Protein AF-A0A9W7C423-F1 (afdb_monomer_lite)

Secondary structure (DSSP, 8-state):
-PPPPSSSPP---SSHHHHHHHHHHHHHTT-TT-EEEE--SEE-SS--TTSHHHHHTT-SB-----B--EEHHHHHHHHHHHHHTT--EEEE-S-SS-B-HHHHHHHHHHHT-TT---B-

Foldseek 3Di:
DDDDDLPDQQPDCVDVVSVVVSVVLVVCVVPQQAEAEAADQEAEPDCDPSHSLVVQLPDQAFDWDWDFHADCVPQVVVVVVCVVVSPHGYDHRTDPDTDTSVNSVVVCCVPPNVPRDHHD

InterPro domains:
  IPR005913 dTDP-4-dehydrorhamnose reductase [PTHR10491] (3-112)
  IPR036291 NAD(P)-binding domain superfamily [SSF51735] (3-116)

Structure (mmCIF, N/CA/C/O backbone):
data_AF-A0A9W7C423-F1
#
_entry.id   AF-A0A9W7C423-F1
#
loop_
_atom_site.group_PDB
_atom_site.id
_atom_site.type_symbol
_atom_site.label_atom_id
_atom_site.label_alt_id
_atom_site.label_comp_id
_atom_site.label_asym_id
_atom_site.label_entity_id
_atom_site.label_seq_id
_atom_site.pdbx_PDB_ins_code
_atom_site.Cartn_x
_atom_site.Cartn_y
_atom_site.Cartn_z
_atom_site.occupancy
_atom_site.B_iso_or_equiv
_atom_site.auth_seq_id
_atom_site.auth_comp_id
_atom_site.auth_asym_id
_atom_site.auth_atom_id
_atom_site.pdbx_PDB_model_num
ATOM 1 N N . ALA A 1 1 ? -7.924 14.844 -7.607 1.00 46.84 1 ALA A N 1
ATOM 2 C CA . ALA A 1 1 ? -6.499 15.159 -7.390 1.00 46.84 1 ALA A CA 1
ATOM 3 C C . ALA A 1 1 ? -5.687 14.203 -8.244 1.00 46.84 1 ALA A C 1
ATOM 5 O O . ALA A 1 1 ? -6.004 13.019 -8.239 1.00 46.84 1 ALA A O 1
ATOM 6 N N . VAL A 1 2 ? -4.728 14.704 -9.023 1.00 60.19 2 VAL A N 1
ATOM 7 C CA . VAL A 1 2 ? -3.797 13.843 -9.765 1.00 60.19 2 VAL A CA 1
ATOM 8 C C . VAL A 1 2 ? -2.871 13.221 -8.716 1.00 60.19 2 VAL A C 1
ATOM 10 O O . VAL A 1 2 ? -2.257 13.956 -7.945 1.00 60.19 2 VAL A O 1
ATOM 13 N N . GLY A 1 3 ? -2.902 11.895 -8.574 1.00 81.44 3 GLY A N 1
ATOM 14 C CA . GLY A 1 3 ? -2.022 11.172 -7.651 1.00 81.44 3 GLY A CA 1
ATOM 15 C C . GLY A 1 3 ? -0.571 11.184 -8.136 1.00 81.44 3 GLY A C 1
ATOM 16 O O . GLY A 1 3 ? -0.308 11.580 -9.268 1.00 81.44 3 GLY A O 1
ATOM 17 N N . PHE A 1 4 ? 0.358 10.737 -7.288 1.00 90.81 4 PHE A N 1
ATOM 18 C CA . PHE A 1 4 ? 1.752 10.543 -7.693 1.00 90.81 4 PHE A CA 1
ATOM 19 C C . PHE A 1 4 ? 1.856 9.435 -8.739 1.00 90.81 4 PHE A C 1
ATOM 21 O O . PHE A 1 4 ? 1.289 8.355 -8.573 1.00 90.81 4 PHE A O 1
ATOM 28 N N . THR A 1 5 ? 2.611 9.709 -9.787 1.00 93.25 5 THR A N 1
ATOM 29 C CA . THR A 1 5 ? 2.988 8.780 -10.846 1.00 93.25 5 THR A CA 1
ATOM 30 C C . THR A 1 5 ? 4.291 8.057 -10.497 1.00 93.25 5 THR A C 1
ATOM 32 O O . THR A 1 5 ? 4.964 8.342 -9.502 1.00 93.25 5 THR A O 1
ATOM 35 N N . GLU A 1 6 ? 4.640 7.066 -11.302 1.00 92.31 6 GLU A N 1
ATOM 36 C CA . GLU A 1 6 ? 5.873 6.287 -11.214 1.00 92.31 6 GLU A CA 1
ATOM 37 C C . GLU A 1 6 ? 7.122 7.146 -11.469 1.00 92.31 6 GLU A C 1
ATOM 39 O O . GLU A 1 6 ? 8.176 6.879 -10.891 1.00 92.31 6 GLU A O 1
ATOM 44 N N . GLU A 1 7 ? 6.980 8.207 -12.266 1.00 91.00 7 GLU A N 1
ATOM 45 C CA . GLU A 1 7 ? 8.060 9.136 -12.619 1.00 91.00 7 GLU A CA 1
ATOM 46 C C . GLU A 1 7 ? 8.321 10.194 -11.539 1.00 91.00 7 GLU A C 1
ATOM 48 O O . GLU A 1 7 ? 9.403 10.782 -11.495 1.00 91.00 7 GLU A O 1
ATOM 53 N N . ASP A 1 8 ? 7.357 10.419 -10.641 1.00 92.25 8 ASP A N 1
ATOM 54 C CA . ASP A 1 8 ? 7.495 11.405 -9.575 1.00 92.25 8 ASP A CA 1
ATOM 55 C C . ASP A 1 8 ? 8.528 10.969 -8.527 1.00 92.25 8 ASP A C 1
ATOM 57 O O . ASP A 1 8 ? 8.574 9.815 -8.080 1.00 92.25 8 ASP A O 1
ATOM 61 N N . GLU A 1 9 ? 9.343 11.930 -8.089 1.00 87.88 9 GLU A N 1
ATOM 62 C CA . GLU A 1 9 ? 10.292 11.728 -6.999 1.00 87.88 9 GLU A CA 1
ATOM 63 C C . GLU A 1 9 ? 9.593 11.666 -5.634 1.00 87.88 9 GLU A C 1
ATOM 65 O O . GLU A 1 9 ? 8.585 12.329 -5.374 1.00 87.88 9 GLU A O 1
ATOM 70 N N . ALA A 1 10 ? 10.167 10.880 -4.720 1.00 89.31 10 ALA A N 1
ATOM 71 C CA . ALA A 1 10 ? 9.667 10.770 -3.357 1.00 89.31 10 ALA A CA 1
ATOM 72 C C . ALA A 1 10 ? 9.745 12.127 -2.636 1.00 89.31 10 ALA A C 1
ATOM 74 O O . ALA A 1 10 ? 10.826 12.666 -2.412 1.00 89.31 10 ALA A O 1
ATOM 75 N N . ASN A 1 11 ? 8.595 12.646 -2.206 1.00 89.44 11 ASN A N 1
ATOM 76 C CA . ASN A 1 1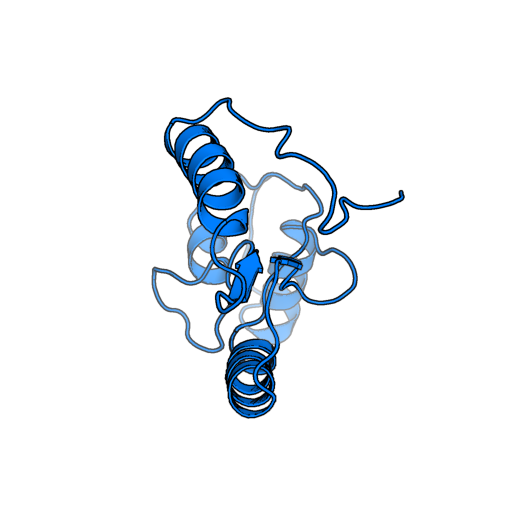1 ? 8.479 13.960 -1.565 1.00 89.44 11 ASN A CA 1
ATOM 77 C C . ASN A 1 11 ? 8.300 13.902 -0.033 1.00 89.44 11 ASN A C 1
ATOM 79 O O . ASN A 1 11 ? 8.075 14.930 0.606 1.00 89.44 11 ASN A O 1
ATOM 83 N N . PHE A 1 12 ? 8.356 12.707 0.562 1.00 87.44 12 PHE A N 1
ATOM 84 C CA . PHE A 1 12 ? 8.205 12.498 2.001 1.00 87.44 12 PHE A CA 1
ATOM 85 C C . PHE A 1 12 ? 9.450 11.830 2.588 1.00 87.44 12 PHE A C 1
ATOM 87 O O . PHE A 1 12 ? 9.684 10.638 2.396 1.00 87.44 12 PHE A O 1
ATOM 94 N N . ASP A 1 13 ? 10.223 12.589 3.360 1.00 87.00 13 ASP A N 1
ATOM 95 C CA . ASP A 1 13 ? 11.512 12.182 3.933 1.00 87.00 13 ASP A CA 1
ATOM 96 C C . ASP A 1 13 ? 11.585 12.367 5.461 1.00 87.00 13 ASP A C 1
ATOM 98 O O . ASP A 1 13 ? 12.630 12.151 6.076 1.00 87.00 13 ASP A O 1
ATOM 102 N N . LYS A 1 14 ? 10.455 12.706 6.098 1.00 88.19 14 LYS A N 1
ATOM 103 C CA . LYS A 1 14 ? 10.370 13.007 7.539 1.00 88.19 14 LYS A CA 1
ATOM 104 C C . LYS A 1 14 ? 10.710 11.825 8.450 1.00 88.19 14 LYS A C 1
ATOM 106 O O . LYS A 1 14 ? 10.956 12.025 9.635 1.00 88.19 14 LYS A O 1
ATOM 111 N N . SER A 1 15 ? 10.700 10.599 7.927 1.00 93.06 15 SER A N 1
ATOM 112 C CA . SER A 1 15 ? 11.123 9.406 8.660 1.00 93.06 15 SER A CA 1
ATOM 113 C C . SER A 1 15 ? 12.371 8.796 8.027 1.00 93.06 15 SER A C 1
ATOM 115 O O . SER A 1 15 ? 12.518 8.795 6.804 1.00 93.06 15 SER A O 1
ATOM 117 N N . TRP A 1 16 ? 13.246 8.210 8.852 1.00 92.50 16 TRP A N 1
ATOM 118 C CA . TRP A 1 16 ? 14.425 7.482 8.367 1.00 92.50 16 TRP A CA 1
ATOM 119 C C . TRP A 1 16 ? 14.049 6.380 7.368 1.00 92.50 16 TRP A C 1
ATOM 121 O O . TRP A 1 16 ? 14.701 6.207 6.339 1.00 92.50 16 TRP A O 1
ATOM 131 N N . TYR A 1 17 ? 12.950 5.676 7.645 1.00 91.94 17 TYR A N 1
ATOM 132 C CA . TYR A 1 17 ? 12.404 4.665 6.748 1.00 91.94 17 TYR A CA 1
ATOM 133 C C . TYR A 1 17 ? 12.061 5.259 5.376 1.00 91.94 17 TYR A C 1
ATOM 135 O O . TYR A 1 17 ? 12.511 4.751 4.354 1.00 91.94 17 TYR A O 1
ATOM 143 N N . SER A 1 18 ? 11.316 6.364 5.339 1.00 91.06 18 SER A N 1
ATOM 144 C CA . SER A 1 18 ? 10.906 6.999 4.082 1.00 91.06 18 SER A CA 1
ATOM 145 C C . SER A 1 18 ? 12.098 7.558 3.308 1.00 91.06 18 SER A C 1
ATOM 147 O O . SER A 1 18 ? 12.204 7.322 2.107 1.00 91.06 18 SER A O 1
ATOM 149 N N . LYS A 1 19 ? 13.046 8.205 3.999 1.00 92.69 19 LYS A N 1
ATOM 150 C CA . LYS A 1 19 ? 14.263 8.745 3.384 1.00 92.69 19 LYS A CA 1
ATOM 151 C C . LYS A 1 19 ? 15.110 7.648 2.735 1.00 92.69 19 LYS A C 1
ATOM 153 O O . LYS A 1 19 ? 15.481 7.758 1.571 1.00 92.69 19 LYS A O 1
ATOM 158 N N . THR A 1 20 ? 15.379 6.565 3.464 1.00 95.19 20 THR A N 1
ATOM 159 C CA . THR A 1 20 ? 16.179 5.442 2.945 1.00 95.19 20 THR A CA 1
ATOM 160 C C . THR A 1 20 ? 15.490 4.716 1.793 1.00 95.19 20 THR A C 1
ATOM 162 O O . THR A 1 20 ? 16.154 4.349 0.826 1.00 95.19 20 THR A O 1
ATOM 165 N N . LYS A 1 21 ? 14.163 4.544 1.846 1.00 93.38 21 LYS A N 1
ATOM 166 C CA . LYS A 1 21 ? 13.395 3.945 0.745 1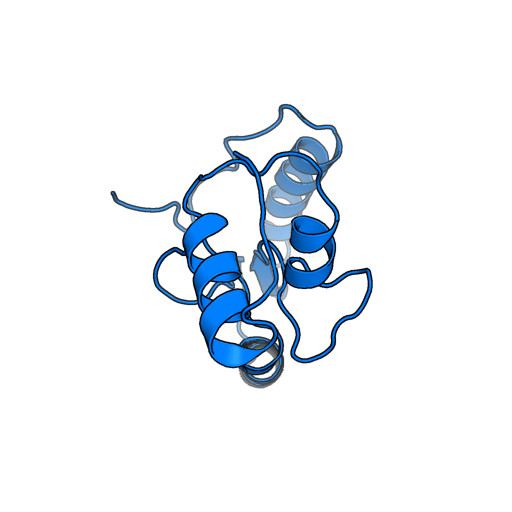.00 93.38 21 LYS A CA 1
ATOM 167 C C . LYS A 1 21 ? 13.379 4.821 -0.506 1.00 93.38 21 LYS A C 1
ATOM 169 O O . LYS A 1 21 ? 13.592 4.283 -1.588 1.00 93.38 21 LYS A O 1
ATOM 174 N N . GLY A 1 22 ? 13.216 6.136 -0.355 1.00 93.38 22 GLY A N 1
ATOM 175 C CA . GLY A 1 22 ? 13.308 7.083 -1.469 1.00 93.38 22 GLY A CA 1
ATOM 176 C C . GLY A 1 22 ? 14.680 7.051 -2.149 1.00 93.38 22 GLY A C 1
ATOM 177 O O . GLY A 1 22 ? 14.758 6.964 -3.371 1.00 93.38 22 GLY A O 1
ATOM 178 N N . MET A 1 23 ? 15.766 7.020 -1.366 1.00 93.62 23 MET A N 1
ATOM 179 C CA . MET A 1 23 ? 17.125 6.873 -1.908 1.00 93.62 23 MET A CA 1
ATOM 180 C C . MET A 1 23 ? 17.310 5.541 -2.644 1.00 93.62 23 MET A C 1
ATOM 182 O O . MET A 1 23 ? 17.848 5.517 -3.749 1.00 93.62 23 MET A O 1
ATOM 186 N N . MET A 1 24 ? 16.849 4.435 -2.051 1.00 94.56 24 MET A N 1
ATOM 187 C CA . MET A 1 24 ? 17.007 3.107 -2.642 1.00 94.56 24 MET A CA 1
ATOM 188 C C . MET A 1 24 ? 16.271 2.981 -3.979 1.00 94.56 24 MET A C 1
ATOM 190 O O . MET A 1 24 ? 16.809 2.390 -4.907 1.00 94.56 24 MET A O 1
ATOM 194 N N . GLU A 1 25 ? 15.071 3.552 -4.108 1.00 94.12 25 GLU A N 1
ATOM 195 C CA . GLU A 1 25 ? 14.325 3.528 -5.370 1.00 94.12 25 GLU A CA 1
ATOM 196 C C . GLU A 1 25 ? 15.098 4.217 -6.504 1.00 94.12 25 GLU A C 1
ATOM 198 O O . GLU A 1 25 ? 15.213 3.652 -7.590 1.00 94.12 25 GLU A O 1
ATOM 203 N N . GLN A 1 26 ? 15.717 5.375 -6.239 1.00 91.88 26 GLN A N 1
ATOM 204 C CA . GLN A 1 26 ? 16.562 6.053 -7.231 1.00 91.88 26 GLN A CA 1
ATOM 205 C C . GLN A 1 26 ? 17.798 5.222 -7.592 1.00 91.88 26 GLN A C 1
ATOM 207 O O . GLN A 1 26 ? 18.152 5.119 -8.763 1.00 91.88 26 GLN A O 1
ATOM 212 N N . MET A 1 27 ? 18.427 4.573 -6.606 1.00 93.94 27 MET A N 1
ATOM 213 C CA . MET A 1 27 ? 19.563 3.680 -6.855 1.00 93.94 27 MET A CA 1
ATOM 214 C C . MET A 1 27 ? 19.170 2.450 -7.678 1.00 93.94 27 MET A C 1
ATOM 216 O O . MET A 1 27 ? 19.998 1.939 -8.425 1.00 93.94 27 MET A O 1
ATOM 220 N N . LEU A 1 28 ? 17.930 1.966 -7.569 1.00 94.75 28 LEU A N 1
ATOM 221 C CA . LEU A 1 28 ? 17.458 0.801 -8.318 1.00 94.75 28 LEU A CA 1
ATOM 222 C C . LEU A 1 28 ? 17.198 1.096 -9.801 1.00 94.75 28 LEU A C 1
ATOM 224 O O . LEU A 1 28 ? 17.240 0.164 -10.602 1.00 94.75 28 LEU A O 1
ATOM 228 N N . LYS A 1 29 ? 17.009 2.365 -10.190 1.00 91.44 29 LYS A N 1
ATOM 229 C CA . LYS A 1 29 ? 16.778 2.762 -11.593 1.00 91.44 29 LYS A CA 1
ATOM 230 C C . LYS A 1 29 ? 17.930 2.399 -12.535 1.00 91.44 29 LYS A C 1
ATOM 232 O O . LYS A 1 29 ? 17.702 2.260 -13.730 1.00 91.44 29 LYS A O 1
ATOM 237 N N . VAL A 1 30 ? 19.149 2.215 -12.019 1.00 94.88 30 VAL A N 1
ATOM 238 C CA . VAL A 1 30 ? 20.310 1.806 -12.836 1.00 94.88 30 VAL A CA 1
ATOM 239 C C . VAL A 1 30 ? 20.224 0.354 -13.316 1.00 94.88 30 VAL A C 1
ATOM 241 O O . VAL A 1 30 ? 20.969 -0.043 -14.207 1.00 94.88 30 VAL A O 1
ATOM 244 N N . TYR A 1 31 ? 19.343 -0.457 -12.722 1.00 95.56 31 TYR A N 1
ATOM 245 C CA . TYR A 1 31 ? 19.177 -1.862 -13.072 1.00 95.56 31 TYR A CA 1
ATOM 246 C C . TYR A 1 31 ? 17.974 -2.042 -14.002 1.00 95.56 31 TYR A C 1
ATOM 248 O O . TYR A 1 31 ? 16.841 -2.182 -13.543 1.00 95.56 31 TYR A O 1
ATOM 256 N N . GLU A 1 32 ? 18.234 -2.138 -15.306 1.00 93.75 32 GLU A N 1
ATOM 257 C CA . GLU A 1 32 ? 17.209 -2.257 -16.3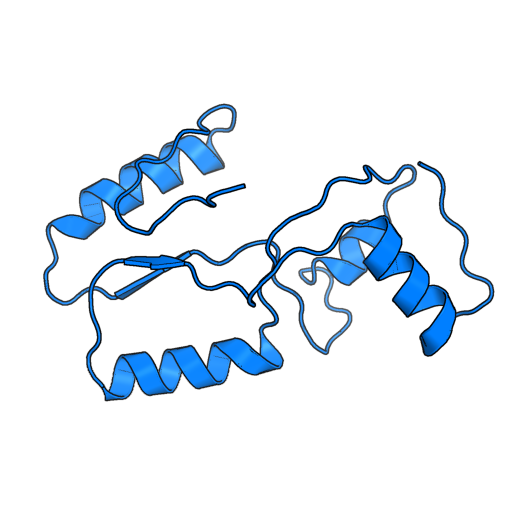62 1.00 93.75 32 GLU A CA 1
ATOM 258 C C . GLU A 1 32 ? 16.287 -3.483 -16.220 1.00 93.75 32 GLU A C 1
ATOM 260 O O . GLU A 1 32 ? 15.192 -3.517 -16.778 1.00 93.75 32 GLU A O 1
ATOM 265 N N . HIS A 1 33 ? 16.719 -4.496 -15.464 1.00 95.19 33 HIS A N 1
ATOM 266 C CA . HIS A 1 33 ? 15.995 -5.754 -15.252 1.00 95.19 33 HIS A CA 1
ATOM 267 C C . HIS A 1 33 ? 15.295 -5.848 -13.890 1.00 95.19 33 HIS A C 1
ATOM 269 O O . HIS A 1 33 ? 14.836 -6.924 -13.509 1.00 95.19 33 HIS A O 1
ATOM 275 N N . THR A 1 34 ? 15.220 -4.745 -13.141 1.00 96.44 34 THR A N 1
ATOM 276 C CA . THR A 1 34 ? 14.557 -4.723 -11.832 1.00 96.44 34 THR A CA 1
ATOM 277 C C . THR A 1 34 ? 13.109 -4.270 -11.962 1.00 96.44 34 THR A C 1
ATOM 279 O O . THR A 1 34 ? 12.818 -3.264 -12.606 1.00 96.44 34 THR A O 1
ATOM 282 N N . LEU A 1 35 ? 12.207 -4.990 -11.293 1.00 96.94 35 LEU A N 1
ATOM 283 C CA . LEU A 1 35 ? 10.826 -4.578 -11.064 1.00 96.94 35 LEU A CA 1
ATOM 284 C C . LEU A 1 35 ? 10.682 -4.051 -9.632 1.00 96.94 35 LEU A C 1
ATOM 286 O O . LEU A 1 35 ? 10.933 -4.780 -8.671 1.00 96.94 35 LEU A O 1
ATOM 290 N N . VAL A 1 36 ? 10.261 -2.796 -9.483 1.00 96.50 36 VAL A N 1
ATOM 291 C CA . VAL A 1 36 ? 10.022 -2.149 -8.188 1.00 96.50 36 VAL A CA 1
ATOM 292 C C . VAL A 1 36 ? 8.527 -1.902 -8.015 1.00 96.50 36 VAL A C 1
ATOM 294 O O . VAL A 1 36 ? 7.918 -1.149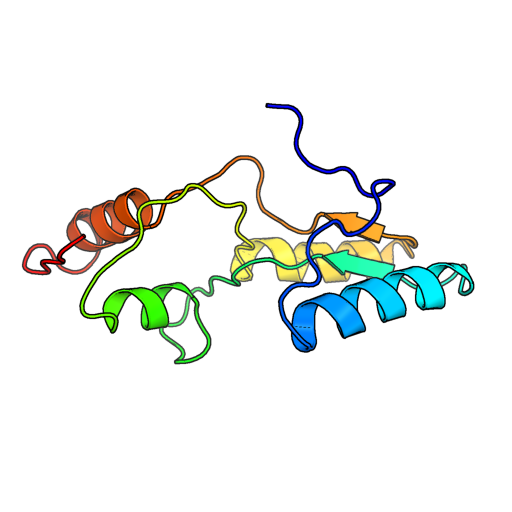 -8.769 1.00 96.50 36 VAL A O 1
ATOM 297 N N . LEU A 1 37 ? 7.932 -2.519 -6.994 1.00 96.69 37 LEU A N 1
ATOM 298 C CA . LEU A 1 37 ? 6.507 -2.393 -6.687 1.00 96.69 37 LEU A CA 1
ATOM 299 C C . LEU A 1 37 ? 6.307 -1.535 -5.434 1.00 96.69 37 LEU A C 1
ATOM 301 O O . LEU A 1 37 ? 6.710 -1.918 -4.331 1.00 96.69 37 LEU A O 1
ATOM 305 N N . ARG A 1 38 ? 5.661 -0.375 -5.585 1.00 96.06 38 ARG A N 1
ATOM 306 C CA . ARG A 1 38 ? 5.334 0.530 -4.473 1.00 96.06 38 ARG A CA 1
ATOM 307 C C . ARG A 1 38 ? 4.074 0.048 -3.753 1.00 96.06 38 ARG A C 1
ATOM 309 O O . ARG A 1 38 ? 2.958 0.438 -4.091 1.00 96.06 38 ARG A O 1
ATOM 316 N N . VAL A 1 39 ? 4.264 -0.808 -2.755 1.00 94.50 39 VAL A N 1
ATOM 317 C CA . VAL A 1 39 ? 3.196 -1.286 -1.863 1.00 94.50 39 VAL A CA 1
ATOM 318 C C . VAL A 1 39 ? 2.868 -0.224 -0.814 1.00 94.50 39 VAL A C 1
ATOM 320 O O . VAL A 1 39 ? 3.775 0.341 -0.195 1.00 94.50 39 VAL A O 1
ATOM 323 N N . ARG A 1 40 ? 1.579 0.007 -0.546 1.00 92.88 40 ARG A N 1
ATOM 324 C CA . ARG A 1 40 ? 1.122 0.880 0.543 1.00 92.88 40 ARG A CA 1
ATOM 325 C C . ARG A 1 40 ? 0.137 0.156 1.444 1.00 92.88 40 ARG A C 1
ATOM 327 O O . ARG A 1 40 ? -0.803 -0.452 0.956 1.00 92.88 40 ARG A O 1
ATOM 334 N N . MET A 1 41 ? 0.367 0.265 2.758 1.00 91.19 41 MET A N 1
ATOM 335 C CA . MET A 1 41 ? -0.554 -0.198 3.809 1.00 91.19 41 MET A CA 1
ATOM 336 C C . MET A 1 41 ? -1.190 -1.563 3.467 1.00 91.19 41 MET A C 1
ATOM 338 O O . MET A 1 41 ? -2.381 -1.631 3.180 1.00 91.19 41 MET A O 1
ATOM 342 N N . PRO A 1 42 ? -0.389 -2.643 3.421 1.00 92.12 42 PRO A N 1
ATOM 343 C CA . PRO A 1 42 ? -0.848 -3.922 2.898 1.00 92.12 42 PRO A CA 1
ATOM 344 C C . PRO A 1 42 ? -2.002 -4.494 3.728 1.00 92.12 42 PRO A C 1
ATOM 346 O O . PRO A 1 42 ? -1.900 -4.613 4.956 1.00 92.12 42 PRO A O 1
ATOM 349 N N . ILE A 1 43 ? -3.067 -4.881 3.029 1.00 92.00 43 ILE A N 1
ATOM 350 C CA . ILE A 1 43 ? -4.255 -5.537 3.572 1.00 92.00 43 ILE A CA 1
ATOM 351 C C . ILE A 1 43 ? -4.257 -6.982 3.086 1.00 92.00 43 ILE A C 1
ATOM 353 O O . ILE A 1 43 ? -4.070 -7.251 1.901 1.00 92.00 43 ILE A O 1
ATOM 357 N N . SER A 1 44 ? -4.452 -7.903 4.017 1.00 89.38 44 SER A N 1
ATOM 358 C CA . SER A 1 44 ? -4.523 -9.339 3.766 1.00 89.38 44 SER A CA 1
ATOM 359 C C . SER A 1 44 ? -5.915 -9.868 4.119 1.00 89.38 44 SER A C 1
ATOM 361 O O . SER A 1 44 ? -6.684 -9.183 4.798 1.00 89.38 44 SER A O 1
ATOM 363 N N . ASP A 1 45 ? -6.232 -11.073 3.659 1.00 85.56 45 ASP A N 1
ATOM 364 C CA . ASP A 1 45 ? -7.441 -11.824 4.016 1.00 85.56 45 ASP A CA 1
ATOM 365 C C . ASP A 1 45 ? -7.345 -12.479 5.407 1.00 85.56 45 ASP A C 1
ATOM 367 O O . ASP A 1 45 ? -8.355 -12.901 5.971 1.00 85.56 45 ASP A O 1
ATOM 371 N N . ASP A 1 46 ? -6.149 -12.504 5.999 1.00 83.56 46 ASP A N 1
ATOM 372 C CA . ASP A 1 46 ? -5.907 -12.936 7.371 1.00 83.56 46 ASP A CA 1
ATOM 373 C C . ASP A 1 46 ? -5.789 -11.759 8.358 1.00 83.56 46 ASP A C 1
ATOM 375 O O . ASP A 1 46 ? -5.249 -10.692 8.060 1.00 83.56 46 ASP A O 1
ATOM 379 N N . LEU A 1 47 ? -6.237 -11.952 9.603 1.00 76.75 47 LEU A N 1
ATOM 380 C CA . LEU A 1 47 ? -6.075 -10.967 10.687 1.00 76.75 47 LEU A CA 1
ATOM 381 C C . LEU A 1 47 ? -4.679 -11.045 11.331 1.00 76.75 47 LEU A C 1
ATOM 383 O O . LEU A 1 47 ? -4.520 -11.047 12.556 1.00 76.75 47 LEU A O 1
ATOM 387 N N . SER A 1 48 ? -3.645 -11.135 10.495 1.00 85.00 48 SER A N 1
ATOM 388 C CA . SER A 1 48 ? -2.254 -11.135 10.936 1.00 85.00 48 SER A CA 1
ATOM 389 C C . SER A 1 48 ? -1.900 -9.816 11.634 1.00 85.00 48 SER A C 1
ATOM 391 O O . SER A 1 48 ? -2.305 -8.748 11.179 1.00 85.00 48 SER A O 1
ATOM 393 N N . PRO A 1 49 ? -1.031 -9.817 12.665 1.00 82.69 49 PRO A N 1
ATOM 394 C CA . PRO A 1 49 ? -0.537 -8.583 13.285 1.00 82.69 49 PRO A CA 1
ATOM 395 C C . PRO A 1 49 ? 0.147 -7.608 12.309 1.00 82.69 49 PRO A C 1
ATOM 397 O O . PRO A 1 49 ? 0.342 -6.433 12.632 1.00 82.69 49 PRO A O 1
ATOM 400 N N . ARG A 1 50 ? 0.567 -8.089 11.130 1.00 82.75 50 ARG A N 1
ATOM 401 C CA . ARG A 1 50 ? 1.160 -7.258 10.074 1.00 82.75 50 ARG A CA 1
ATOM 402 C C . ARG A 1 50 ? 0.121 -6.624 9.152 1.00 82.75 50 ARG A C 1
ATOM 404 O O . ARG A 1 50 ? 0.469 -5.626 8.521 1.00 82.75 50 ARG A O 1
ATOM 411 N N . ASN A 1 51 ? -1.099 -7.160 9.108 1.00 86.75 51 ASN A N 1
ATOM 412 C CA . ASN A 1 51 ? -2.203 -6.609 8.336 1.00 86.75 51 ASN A CA 1
ATOM 413 C C . ASN A 1 51 ? -2.517 -5.201 8.848 1.00 86.75 51 ASN A C 1
ATOM 415 O O . ASN A 1 51 ? -2.638 -4.972 10.057 1.00 86.75 51 ASN A O 1
ATOM 419 N N . PHE A 1 52 ? -2.619 -4.249 7.925 1.00 86.62 52 PHE A N 1
ATOM 420 C CA . PHE A 1 52 ? -3.006 -2.886 8.247 1.00 86.62 52 PHE A CA 1
ATOM 421 C C . PHE A 1 52 ? -4.335 -2.837 9.013 1.00 86.62 52 PHE A C 1
ATOM 423 O O . PHE A 1 52 ? -4.449 -2.121 10.007 1.00 86.62 52 PHE A O 1
ATOM 430 N N . PHE A 1 53 ? -5.286 -3.678 8.611 1.00 85.31 53 PHE A N 1
ATOM 431 C CA . PHE A 1 53 ? -6.609 -3.755 9.210 1.00 85.31 53 PHE A CA 1
ATOM 432 C C . PHE A 1 53 ? -6.556 -4.119 10.709 1.00 85.31 53 PHE A C 1
ATOM 434 O O . PHE A 1 53 ? -7.115 -3.432 11.560 1.00 85.31 53 PHE A O 1
ATOM 441 N N . THR A 1 54 ? -5.759 -5.122 11.081 1.00 86.75 54 THR A N 1
ATOM 442 C CA . THR A 1 54 ? -5.578 -5.524 12.487 1.00 86.75 54 THR A CA 1
ATOM 443 C C . THR A 1 54 ? -4.855 -4.468 13.329 1.00 86.75 54 THR A C 1
ATOM 445 O O . THR A 1 54 ? -4.992 -4.460 14.553 1.00 86.75 54 THR A O 1
ATOM 448 N N . LYS A 1 55 ? -4.064 -3.580 12.713 1.00 87.69 55 LYS A N 1
ATOM 449 C CA . LYS A 1 55 ? -3.387 -2.488 13.430 1.00 87.69 55 LYS A CA 1
ATOM 450 C C . LYS A 1 55 ? -4.345 -1.359 13.769 1.00 87.69 55 LYS A C 1
ATOM 452 O O . LYS A 1 55 ? -4.346 -0.927 14.916 1.00 87.69 55 LYS A O 1
ATOM 457 N N . ILE A 1 56 ? -5.156 -0.919 12.805 1.00 88.69 56 ILE A N 1
ATOM 458 C CA . ILE A 1 56 ? -6.098 0.184 13.033 1.00 88.69 56 ILE A CA 1
ATOM 459 C C . ILE A 1 56 ? -7.119 -0.169 14.111 1.00 88.69 56 ILE A C 1
ATOM 461 O O . ILE A 1 56 ? -7.402 0.662 14.959 1.00 88.69 56 ILE A O 1
ATOM 465 N N . MET A 1 57 ? -7.562 -1.428 14.175 1.00 86.56 57 MET A N 1
ATOM 466 C CA . MET A 1 57 ? -8.487 -1.883 15.216 1.00 86.56 57 MET A CA 1
ATOM 467 C C . MET A 1 57 ? -7.940 -1.755 16.646 1.00 86.56 57 MET A C 1
ATOM 469 O O . MET A 1 57 ? -8.719 -1.760 17.595 1.00 86.56 57 MET A O 1
ATOM 473 N N . LYS A 1 58 ? -6.611 -1.707 16.808 1.00 86.75 58 LYS A N 1
ATOM 474 C CA . LYS A 1 58 ? -5.925 -1.656 18.108 1.00 86.75 58 LYS A CA 1
ATOM 475 C C . LYS A 1 58 ? -5.556 -0.243 18.548 1.00 86.75 58 LYS A C 1
ATOM 477 O O . LYS A 1 58 ? -4.983 -0.094 19.622 1.00 86.75 58 LYS A O 1
ATOM 482 N N . TYR A 1 59 ? -5.778 0.766 17.712 1.00 88.25 59 TYR A N 1
ATOM 483 C CA . TYR A 1 59 ? -5.460 2.142 18.067 1.00 88.25 59 TYR A CA 1
ATOM 484 C C . TYR A 1 59 ? -6.595 2.764 18.875 1.00 88.25 59 TYR A C 1
ATOM 486 O O . TYR A 1 59 ? -7.763 2.581 18.549 1.00 88.25 59 TYR A O 1
ATOM 494 N N . ASP A 1 60 ? -6.231 3.531 19.902 1.00 85.19 60 ASP A N 1
ATOM 495 C CA . ASP A 1 60 ? -7.207 4.209 20.761 1.00 85.19 60 ASP A CA 1
ATOM 496 C C . ASP A 1 60 ? -7.936 5.344 20.022 1.00 85.19 60 ASP A C 1
ATOM 498 O O . ASP A 1 60 ? -9.115 5.589 20.267 1.00 85.19 60 ASP A O 1
ATOM 502 N N . ASN A 1 61 ? -7.231 6.024 19.106 1.00 90.44 61 ASN A N 1
ATOM 503 C CA . ASN A 1 61 ? -7.757 7.117 18.287 1.00 90.44 61 ASN A CA 1
ATOM 504 C C . ASN A 1 61 ? -7.373 6.911 16.818 1.00 90.44 61 ASN A C 1
ATOM 506 O O . ASN A 1 61 ? -6.229 6.554 16.507 1.00 90.44 61 ASN A O 1
ATOM 510 N N . ILE A 1 62 ? -8.326 7.145 15.918 1.00 89.81 62 ILE A N 1
ATOM 511 C CA . ILE A 1 62 ? -8.218 6.837 14.494 1.00 89.81 62 ILE A CA 1
ATOM 512 C C . ILE A 1 62 ? -8.172 8.117 13.671 1.00 89.81 62 ILE A C 1
ATOM 514 O O . ILE A 1 62 ? -9.096 8.922 13.641 1.00 89.81 62 ILE A O 1
ATOM 518 N N . VAL A 1 63 ? -7.094 8.267 12.907 1.00 88.88 63 VAL A N 1
ATOM 519 C CA . VAL A 1 63 ? -6.952 9.388 11.982 1.00 88.88 63 VAL A CA 1
ATOM 520 C C . VAL A 1 63 ? -7.731 9.105 10.698 1.00 88.88 63 VAL A C 1
ATOM 522 O O . VAL A 1 63 ? -7.417 8.175 9.956 1.00 88.88 63 VAL A O 1
ATOM 525 N N . ASN A 1 64 ? -8.702 9.958 10.378 1.00 89.44 64 ASN A N 1
ATOM 526 C CA . ASN A 1 64 ? -9.526 9.806 9.183 1.00 89.44 64 ASN A CA 1
ATOM 527 C C . ASN A 1 64 ? -8.901 10.469 7.939 1.00 89.44 64 ASN A C 1
ATOM 529 O O . ASN A 1 64 ? -9.281 11.573 7.547 1.00 89.44 64 ASN A O 1
ATOM 533 N N . VAL A 1 65 ? -7.916 9.808 7.319 1.00 88.75 65 VAL A N 1
ATOM 534 C CA . VAL A 1 65 ? -7.271 10.290 6.080 1.00 88.75 65 VAL A CA 1
ATOM 535 C C . VAL A 1 65 ? -7.384 9.247 4.959 1.00 88.75 65 VAL A C 1
ATOM 537 O O . VAL A 1 65 ? -6.985 8.094 5.179 1.00 88.75 65 VAL A O 1
ATOM 540 N N . PRO A 1 66 ? -7.874 9.624 3.757 1.00 91.12 66 PRO A N 1
ATOM 541 C CA . PRO A 1 66 ? -7.943 8.730 2.605 1.00 91.12 66 PRO A CA 1
ATOM 542 C C . PRO A 1 66 ? -6.544 8.392 2.086 1.00 91.12 66 PRO A C 1
ATOM 544 O O . PRO A 1 66 ? -5.700 9.271 1.904 1.00 91.12 66 PRO A O 1
ATOM 547 N N . ASN A 1 67 ? -6.292 7.108 1.838 1.00 90.38 67 ASN A N 1
ATOM 548 C CA . ASN A 1 67 ? -5.008 6.610 1.355 1.00 90.38 67 ASN A CA 1
ATOM 549 C C . ASN A 1 67 ? -5.207 5.513 0.301 1.00 90.38 67 ASN A C 1
ATOM 551 O O . ASN A 1 67 ? -6.199 4.786 0.316 1.00 90.38 67 ASN A O 1
ATOM 555 N N . SER A 1 68 ? -4.237 5.382 -0.604 1.00 92.31 68 SER A N 1
ATOM 556 C CA . SER A 1 68 ? -4.134 4.215 -1.484 1.00 92.31 68 SER A CA 1
ATOM 557 C C . SER A 1 68 ? -3.631 3.014 -0.687 1.00 92.31 68 SER A C 1
ATOM 559 O O . SER A 1 68 ? -2.689 3.144 0.102 1.00 92.31 68 SER A O 1
ATOM 561 N N . MET A 1 69 ? -4.257 1.863 -0.913 1.00 92.44 69 MET A N 1
ATOM 562 C CA . MET A 1 69 ? -4.019 0.616 -0.185 1.00 92.44 69 MET A CA 1
ATOM 563 C C . MET A 1 69 ? -3.675 -0.505 -1.165 1.00 92.44 69 MET A C 1
ATOM 565 O O . MET A 1 69 ? -4.120 -0.496 -2.314 1.00 92.44 69 MET A O 1
ATOM 569 N N . THR A 1 70 ? -2.915 -1.489 -0.701 1.00 94.19 70 THR A N 1
ATOM 570 C CA . THR A 1 70 ? -2.587 -2.700 -1.458 1.00 94.19 70 THR A CA 1
ATOM 571 C C . THR A 1 70 ? -3.344 -3.883 -0.859 1.00 94.19 70 THR A C 1
ATOM 573 O O . THR A 1 70 ? -2.985 -4.355 0.222 1.00 94.19 70 THR A O 1
ATOM 576 N N . VAL A 1 71 ? -4.351 -4.401 -1.563 1.00 94.06 71 VAL A N 1
ATOM 577 C CA . VAL A 1 71 ? -5.014 -5.664 -1.208 1.00 94.06 71 VAL A CA 1
ATOM 578 C C . VAL A 1 71 ? -4.162 -6.818 -1.728 1.00 94.06 71 VAL A C 1
ATOM 580 O O . VAL A 1 71 ? -4.122 -7.106 -2.924 1.00 94.06 71 VAL A O 1
ATOM 583 N N . LEU A 1 72 ? -3.435 -7.472 -0.823 1.00 92.94 72 LEU A N 1
ATOM 584 C CA . LEU A 1 72 ? -2.452 -8.501 -1.160 1.00 92.94 72 LEU A CA 1
ATOM 585 C C . LEU A 1 72 ? -3.081 -9.711 -1.850 1.00 92.94 72 LEU A C 1
ATOM 587 O O . LEU A 1 72 ? -2.470 -10.250 -2.768 1.00 92.94 72 LEU A O 1
ATOM 591 N N . HIS A 1 73 ? -4.291 -10.106 -1.448 1.00 91.88 73 HIS A N 1
ATOM 592 C CA . HIS A 1 73 ? -4.993 -11.245 -2.044 1.00 91.88 73 HIS A CA 1
ATOM 593 C C . HIS A 1 73 ? -5.193 -11.073 -3.562 1.00 91.88 73 HIS A C 1
ATOM 595 O O . HIS A 1 73 ? -5.057 -12.028 -4.320 1.00 91.88 73 HIS A O 1
ATOM 601 N N . GLU A 1 74 ? -5.439 -9.843 -4.021 1.00 90.00 74 GLU A N 1
ATOM 602 C CA . GLU A 1 74 ? -5.622 -9.534 -5.444 1.00 90.00 74 GLU A CA 1
ATOM 603 C C . GLU A 1 74 ? -4.301 -9.208 -6.148 1.00 90.00 74 GLU A C 1
ATOM 605 O O . GLU A 1 74 ? -4.050 -9.654 -7.270 1.00 90.00 74 GLU A O 1
ATOM 610 N N . LEU A 1 75 ? -3.438 -8.425 -5.497 1.00 94.62 75 LEU A N 1
ATOM 611 C CA . LEU A 1 75 ? -2.246 -7.881 -6.139 1.00 94.62 75 LEU A CA 1
ATOM 612 C C . LEU A 1 75 ? -1.047 -8.837 -6.112 1.00 94.62 75 LEU A C 1
ATOM 614 O O . LEU A 1 75 ? -0.238 -8.807 -7.035 1.00 94.62 75 LEU A O 1
ATOM 618 N N . LEU A 1 76 ? -0.911 -9.738 -5.135 1.00 94.38 76 LEU A N 1
ATOM 619 C CA . LEU A 1 76 ? 0.200 -10.701 -5.148 1.00 94.38 76 LEU A CA 1
ATOM 620 C C . LEU A 1 76 ? 0.183 -11.610 -6.392 1.00 94.38 76 LEU A C 1
ATOM 622 O O . LEU A 1 76 ? 1.229 -11.704 -7.042 1.00 94.38 76 LEU A O 1
ATOM 626 N N . PRO A 1 77 ? -0.957 -12.198 -6.813 1.00 95.88 77 PRO A N 1
ATOM 627 C CA . PRO A 1 77 ? -1.039 -12.906 -8.092 1.00 95.88 77 PRO A CA 1
ATOM 628 C C . PRO A 1 77 ? -0.628 -12.041 -9.290 1.00 95.88 77 PRO A C 1
ATOM 630 O O . PRO A 1 77 ? 0.089 -12.512 -10.173 1.00 95.88 77 PRO A O 1
ATOM 633 N N . ALA A 1 78 ? -1.007 -10.757 -9.303 1.00 95.31 78 ALA A N 1
ATOM 634 C CA . ALA A 1 78 ? -0.601 -9.840 -10.365 1.00 95.31 78 ALA A CA 1
ATOM 635 C C . ALA A 1 78 ? 0.926 -9.669 -10.418 1.00 95.31 78 ALA A C 1
ATOM 637 O O . ALA A 1 78 ? 1.493 -9.674 -11.508 1.00 95.31 78 ALA A O 1
ATOM 638 N N . SER A 1 79 ? 1.613 -9.605 -9.271 1.00 96.25 79 SER A N 1
ATOM 639 C CA . SER A 1 79 ? 3.079 -9.480 -9.242 1.00 96.25 79 SER A CA 1
ATOM 640 C C . SER A 1 79 ? 3.794 -10.684 -9.868 1.00 96.25 79 SER A C 1
ATOM 642 O O . SER A 1 79 ? 4.801 -10.506 -10.554 1.00 96.25 79 SER A O 1
ATOM 644 N N . LEU A 1 80 ? 3.238 -11.893 -9.714 1.00 96.75 80 LEU A N 1
ATOM 645 C CA . LEU A 1 80 ? 3.748 -13.100 -10.370 1.00 96.75 80 LEU A CA 1
ATOM 646 C C . LEU A 1 80 ? 3.597 -13.005 -11.892 1.00 96.75 80 LEU A C 1
ATOM 648 O O . LEU A 1 80 ? 4.560 -13.236 -12.618 1.00 96.75 80 LEU A O 1
ATOM 652 N N . VAL A 1 81 ? 2.432 -12.566 -12.376 1.00 97.44 81 VAL A N 1
ATOM 653 C CA . VAL A 1 81 ? 2.196 -12.352 -13.815 1.00 97.44 81 VAL A CA 1
ATOM 654 C C . VAL A 1 81 ? 3.127 -11.276 -14.384 1.00 97.44 81 VAL A C 1
ATOM 656 O O . VAL A 1 81 ? 3.628 -11.415 -15.500 1.00 97.44 81 VAL A O 1
ATOM 659 N N . MET A 1 82 ? 3.390 -10.200 -13.636 1.00 97.38 82 MET A N 1
ATOM 660 C CA . MET A 1 82 ? 4.343 -9.160 -14.044 1.00 97.38 82 MET A CA 1
ATOM 661 C C . MET A 1 82 ? 5.768 -9.716 -14.156 1.00 97.38 82 MET A C 1
ATOM 663 O O . MET A 1 82 ? 6.475 -9.388 -15.111 1.00 97.38 82 MET A O 1
ATOM 667 N N . ALA A 1 83 ? 6.168 -10.590 -13.227 1.00 96.75 83 ALA A N 1
ATOM 668 C CA . ALA A 1 83 ? 7.462 -11.263 -13.262 1.00 96.75 83 ALA A CA 1
ATOM 669 C C . ALA A 1 83 ? 7.580 -12.232 -14.452 1.00 96.75 83 ALA A C 1
ATOM 671 O O . ALA A 1 83 ? 8.580 -12.194 -15.170 1.00 96.75 83 ALA A O 1
ATOM 672 N N . GLU A 1 84 ? 6.553 -13.044 -14.726 1.00 97.56 84 GLU A N 1
ATOM 673 C CA . GLU A 1 84 ? 6.509 -13.939 -15.896 1.00 97.56 84 GLU A CA 1
ATOM 674 C C . GLU A 1 84 ? 6.619 -13.169 -17.216 1.00 97.56 84 GLU A C 1
ATOM 676 O O . GLU A 1 84 ? 7.343 -13.574 -18.128 1.00 97.56 84 GLU A O 1
ATOM 681 N N . LYS A 1 85 ? 5.952 -12.012 -17.298 1.00 97.75 85 LYS A N 1
ATOM 682 C CA . LYS A 1 85 ? 6.025 -11.094 -18.443 1.00 97.75 85 LYS A CA 1
ATOM 683 C C . LYS A 1 85 ? 7.317 -10.280 -18.500 1.00 97.75 85 LYS A C 1
ATOM 685 O O . LYS A 1 85 ? 7.488 -9.512 -19.444 1.00 97.75 85 LYS A O 1
ATOM 690 N N . ARG A 1 86 ? 8.219 -10.447 -17.525 1.00 97.00 86 ARG A N 1
ATOM 691 C CA . ARG A 1 86 ? 9.488 -9.714 -17.400 1.00 97.00 86 ARG A CA 1
ATOM 692 C C . ARG A 1 86 ? 9.294 -8.200 -17.464 1.00 97.00 86 ARG A C 1
ATOM 694 O O . ARG A 1 86 ? 10.077 -7.502 -18.103 1.00 97.00 86 ARG A O 1
ATOM 701 N N . LEU A 1 87 ? 8.234 -7.701 -16.828 1.00 97.62 87 LEU A N 1
ATOM 702 C CA . LEU A 1 87 ? 8.059 -6.262 -16.672 1.00 97.62 87 LEU A CA 1
ATOM 703 C C . LEU A 1 87 ? 9.158 -5.717 -15.760 1.00 97.62 87 LEU A C 1
ATOM 705 O O . LEU A 1 87 ? 9.559 -6.370 -14.798 1.00 97.62 87 LEU A O 1
ATOM 709 N N . THR A 1 88 ? 9.627 -4.515 -16.064 1.00 97.12 88 THR A N 1
ATOM 710 C CA . THR A 1 88 ? 10.691 -3.829 -15.327 1.00 97.12 88 THR A CA 1
ATOM 711 C C . THR A 1 88 ? 10.293 -2.379 -15.080 1.00 97.12 88 THR A C 1
ATOM 713 O O . THR A 1 88 ? 9.289 -1.902 -15.615 1.00 97.12 88 THR A O 1
ATOM 716 N N . GLY A 1 89 ? 11.059 -1.686 -14.243 1.00 95.56 89 GLY A N 1
ATOM 717 C CA . GLY A 1 89 ? 10.768 -0.318 -13.834 1.00 95.56 89 GLY A CA 1
ATOM 718 C C . GLY A 1 89 ? 9.937 -0.251 -12.556 1.00 95.56 89 GLY A C 1
ATOM 719 O O . GLY A 1 89 ? 9.831 -1.221 -11.800 1.00 95.56 89 GLY A O 1
ATOM 720 N N . ILE A 1 90 ? 9.391 0.930 -12.289 1.00 95.94 90 ILE A N 1
ATOM 721 C CA . ILE A 1 90 ? 8.653 1.248 -11.066 1.00 95.94 90 ILE A CA 1
ATOM 722 C C . ILE A 1 90 ? 7.159 1.184 -11.371 1.00 95.94 90 ILE A C 1
ATOM 724 O O . ILE A 1 90 ? 6.736 1.666 -12.413 1.00 95.94 90 ILE A O 1
ATOM 728 N N . TYR A 1 91 ? 6.368 0.609 -10.465 1.00 95.81 91 TYR A N 1
ATOM 729 C CA . TYR A 1 91 ? 4.907 0.599 -10.548 1.00 95.81 91 TYR A CA 1
ATOM 730 C C . TYR A 1 91 ? 4.293 1.007 -9.213 1.00 95.81 91 TYR A C 1
ATOM 732 O O . TYR A 1 91 ? 4.667 0.479 -8.155 1.00 95.81 91 TYR A O 1
ATOM 740 N N . ASN A 1 92 ? 3.298 1.894 -9.251 1.00 95.56 92 ASN A N 1
ATOM 741 C CA . ASN A 1 92 ? 2.414 2.118 -8.118 1.00 95.56 92 ASN A CA 1
ATOM 742 C C . ASN A 1 92 ? 1.544 0.875 -7.914 1.00 95.56 92 ASN A C 1
ATOM 744 O O . ASN A 1 92 ? 0.635 0.587 -8.689 1.00 95.56 92 ASN A O 1
ATOM 748 N N . PHE A 1 93 ? 1.832 0.115 -6.859 1.00 96.25 93 PHE A N 1
ATOM 749 C CA . PHE A 1 93 ? 1.256 -1.211 -6.655 1.00 96.25 93 PHE A CA 1
ATOM 750 C C . PHE A 1 93 ? 0.146 -1.184 -5.606 1.00 96.25 93 PHE A C 1
ATOM 752 O O . PHE A 1 93 ? 0.222 -1.815 -4.550 1.00 96.25 93 PHE A O 1
ATOM 759 N N . CYS A 1 94 ? -0.872 -0.378 -5.889 1.00 94.88 94 CYS A N 1
ATOM 760 C CA . CYS A 1 94 ? -2.046 -0.173 -5.047 1.00 94.88 94 CYS A CA 1
ATOM 761 C C . CYS A 1 94 ? -3.317 -0.390 -5.867 1.00 94.88 94 CYS A C 1
ATOM 763 O O . CYS A 1 94 ? -3.318 -0.213 -7.086 1.00 94.88 94 CYS A O 1
ATOM 765 N N . ASN A 1 95 ? -4.411 -0.732 -5.194 1.00 93.56 95 ASN A N 1
ATOM 766 C CA . ASN A 1 95 ? -5.718 -0.790 -5.831 1.00 93.56 95 ASN A CA 1
ATOM 767 C C . ASN A 1 95 ? -6.139 0.619 -6.298 1.00 93.56 95 ASN A C 1
ATOM 769 O O . ASN A 1 95 ? -5.801 1.608 -5.636 1.00 93.56 95 ASN A O 1
ATOM 773 N N . PRO A 1 96 ? -6.878 0.737 -7.418 1.00 91.69 96 PRO A N 1
ATOM 774 C CA . PRO A 1 96 ? -7.410 2.016 -7.865 1.00 91.69 96 PRO A CA 1
ATOM 775 C C . PRO A 1 96 ? -8.297 2.675 -6.806 1.00 91.69 96 PRO A C 1
ATOM 777 O O . PRO A 1 96 ? -9.095 2.015 -6.143 1.00 91.69 96 PRO A O 1
ATOM 780 N N . GLY A 1 97 ? -8.193 3.998 -6.700 1.00 90.94 97 GLY A N 1
ATOM 781 C CA . GLY A 1 97 ? -8.949 4.783 -5.732 1.00 90.94 97 GLY A CA 1
ATOM 782 C C . GLY A 1 97 ? -8.245 4.925 -4.384 1.00 90.94 97 GLY A C 1
ATOM 783 O O . GLY A 1 97 ? -7.036 4.724 -4.242 1.00 90.94 97 GLY A O 1
ATOM 784 N N . VAL A 1 98 ? -9.017 5.367 -3.399 1.00 92.00 98 VAL A N 1
ATOM 785 C CA . VAL A 1 98 ? -8.566 5.604 -2.029 1.00 92.00 98 VAL A CA 1
ATOM 786 C C . VAL A 1 98 ? -9.657 5.159 -1.073 1.00 92.00 98 VAL A C 1
ATOM 788 O O . VAL A 1 98 ? -10.836 5.221 -1.412 1.00 92.00 98 VAL A O 1
ATOM 791 N N . ILE A 1 99 ? -9.251 4.746 0.120 1.00 92.50 99 ILE A N 1
ATOM 792 C CA . ILE A 1 99 ? -10.161 4.462 1.224 1.00 92.50 99 ILE A CA 1
ATOM 793 C C . ILE A 1 99 ? -9.601 5.092 2.497 1.00 92.50 99 ILE A C 1
ATOM 795 O O . ILE A 1 99 ? -8.384 5.139 2.717 1.00 92.50 99 ILE A O 1
ATOM 799 N N . SER A 1 100 ? -10.484 5.655 3.305 1.00 92.94 100 SER A N 1
ATOM 800 C CA . SER A 1 100 ? -10.158 6.214 4.608 1.00 92.94 100 SER A CA 1
ATOM 801 C C . SER A 1 100 ? -10.200 5.150 5.706 1.00 92.94 100 SER A C 1
ATOM 803 O O . SER A 1 100 ? -10.692 4.037 5.522 1.00 92.94 100 SER A O 1
ATOM 805 N N . HIS A 1 101 ? -9.648 5.486 6.871 1.00 92.00 101 HIS A N 1
ATOM 806 C CA . HIS A 1 101 ? -9.622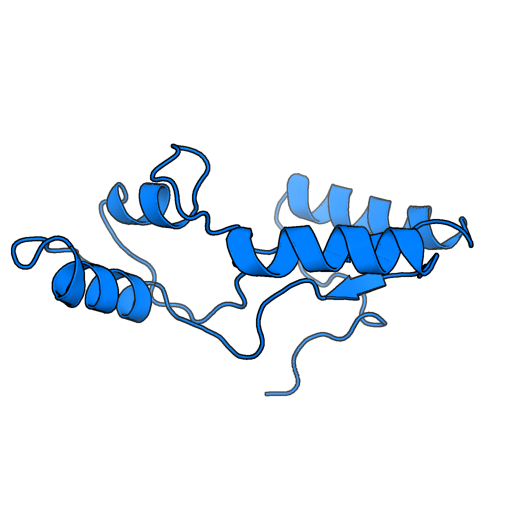 4.562 8.003 1.00 92.00 101 HIS A CA 1
ATOM 807 C C . HIS A 1 101 ? -11.039 4.317 8.535 1.00 92.00 101 HIS A C 1
ATOM 809 O O . HIS A 1 101 ? -11.377 3.182 8.859 1.00 92.00 101 HIS A O 1
ATOM 815 N N . ASN A 1 102 ? -11.877 5.356 8.539 1.00 92.56 102 ASN A N 1
ATOM 816 C CA . ASN A 1 102 ? -13.265 5.273 8.979 1.00 92.56 102 ASN A CA 1
ATOM 817 C C . ASN A 1 102 ? -14.081 4.386 8.043 1.00 92.56 102 ASN A C 1
ATOM 819 O O . ASN A 1 102 ? -14.722 3.461 8.517 1.00 92.56 102 ASN A O 1
ATOM 823 N N . GLU A 1 103 ? -13.963 4.570 6.724 1.00 93.62 103 GLU A N 1
ATOM 824 C CA . GLU A 1 103 ? -14.658 3.711 5.753 1.00 93.62 103 GLU A CA 1
ATOM 825 C C . GLU A 1 103 ? -14.285 2.228 5.921 1.00 93.62 103 GLU A C 1
ATOM 827 O O . GLU A 1 103 ? -15.145 1.356 5.807 1.00 93.62 103 GLU A O 1
ATOM 832 N N . MET A 1 104 ? -13.022 1.918 6.239 1.00 90.88 104 MET A N 1
ATOM 833 C CA . MET A 1 104 ? -12.619 0.539 6.541 1.00 90.88 104 MET A CA 1
ATOM 834 C C . MET A 1 104 ? -13.237 0.005 7.838 1.00 90.88 104 MET A C 1
ATOM 836 O O . MET A 1 104 ? -13.671 -1.147 7.868 1.00 90.88 104 MET A O 1
ATOM 840 N N . LEU A 1 105 ? -13.275 0.805 8.907 1.00 92.44 105 LEU A N 1
ATOM 841 C CA . LEU A 1 105 ? -13.885 0.396 10.176 1.00 92.44 105 LEU A CA 1
ATOM 842 C C . LEU A 1 105 ? -15.412 0.286 10.067 1.00 92.44 105 LEU A C 1
ATOM 844 O O . LEU A 1 105 ? -15.990 -0.639 10.628 1.00 92.44 105 LEU A O 1
ATOM 848 N N . ASP A 1 106 ? -16.060 1.134 9.272 1.00 93.56 106 ASP A N 1
ATOM 849 C CA . ASP A 1 106 ? -17.492 1.046 8.973 1.00 93.56 106 ASP A CA 1
ATOM 850 C C . ASP A 1 106 ? -17.826 -0.259 8.237 1.00 93.56 106 ASP A C 1
ATOM 852 O O . ASP A 1 106 ? -18.802 -0.941 8.565 1.00 93.56 106 ASP A O 1
ATOM 856 N N . LEU A 1 107 ? -16.989 -0.660 7.270 1.00 92.44 107 LEU A N 1
ATOM 857 C CA . LEU A 1 107 ? -17.117 -1.961 6.610 1.00 92.44 107 LEU A CA 1
ATOM 858 C C . LEU A 1 107 ? -16.937 -3.114 7.601 1.00 92.44 107 LEU A C 1
ATOM 860 O O . LEU A 1 107 ? -17.662 -4.104 7.523 1.00 92.44 107 LEU A O 1
ATOM 864 N N . TYR A 1 108 ? -16.023 -2.988 8.558 1.00 90.94 108 TYR A N 1
ATOM 865 C CA . TYR A 1 108 ? -15.840 -3.992 9.601 1.00 90.94 108 TYR A CA 1
ATOM 866 C C . TYR A 1 108 ? -17.040 -4.111 10.536 1.00 90.94 108 TYR A C 1
ATOM 868 O O . TYR A 1 108 ? -17.502 -5.224 10.784 1.00 90.94 108 TYR A O 1
ATOM 876 N N . ILE A 1 109 ? -17.586 -2.985 10.996 1.00 93.94 109 ILE A N 1
ATOM 877 C CA . ILE A 1 109 ? -18.795 -2.958 11.826 1.00 93.94 109 ILE A CA 1
ATOM 878 C C . ILE A 1 109 ? -19.952 -3.615 11.069 1.00 93.94 109 ILE A C 1
ATOM 880 O O . ILE A 1 109 ? -20.687 -4.439 11.608 1.00 93.94 109 ILE A O 1
ATOM 884 N N . LYS A 1 110 ? -20.084 -3.305 9.778 1.00 95.38 110 LYS A N 1
ATOM 885 C CA . LYS A 1 110 ? -21.138 -3.856 8.926 1.00 95.38 110 LYS A CA 1
ATOM 886 C C . LYS A 1 110 ? -20.999 -5.360 8.672 1.00 95.38 110 LYS A C 1
ATOM 888 O O . LYS A 1 110 ? -22.017 -6.045 8.594 1.00 95.38 110 LYS A O 1
ATOM 893 N N . HIS A 1 111 ? -19.781 -5.857 8.460 1.00 92.69 111 HIS A N 1
ATOM 894 C CA . HIS A 1 111 ? -19.556 -7.203 7.922 1.00 92.69 111 HIS A CA 1
ATOM 895 C C . HIS A 1 111 ? -19.002 -8.217 8.928 1.00 92.69 111 HIS A C 1
ATOM 897 O O . HIS A 1 111 ? -19.131 -9.414 8.675 1.00 92.69 111 HIS A O 1
ATOM 903 N N . ILE A 1 112 ? -18.393 -7.776 10.031 1.00 90.19 112 ILE A N 1
ATOM 904 C CA . ILE A 1 112 ? -17.701 -8.657 10.982 1.00 90.19 112 ILE A CA 1
ATOM 905 C C . ILE A 1 112 ? -18.230 -8.486 12.407 1.00 90.19 112 ILE A C 1
ATOM 907 O O . ILE A 1 112 ? -18.675 -9.470 12.994 1.00 90.19 112 ILE A O 1
ATOM 911 N N . ASP A 1 113 ? -18.203 -7.274 12.966 1.00 91.06 113 ASP A N 1
ATOM 912 C CA . ASP A 1 113 ? -18.596 -7.034 14.363 1.00 91.06 113 ASP A CA 1
ATOM 913 C C . ASP A 1 113 ? -19.410 -5.737 14.527 1.00 91.06 113 ASP A C 1
ATOM 915 O O . ASP A 1 113 ? -18.834 -4.665 14.731 1.00 91.06 113 ASP A O 1
ATOM 919 N N . PRO A 1 114 ? -20.754 -5.828 14.517 1.00 95.00 114 PRO A N 1
ATOM 920 C CA . PRO A 1 114 ? -21.645 -4.677 14.678 1.00 95.00 114 PRO A CA 1
ATOM 921 C C . PRO A 1 114 ? -21.539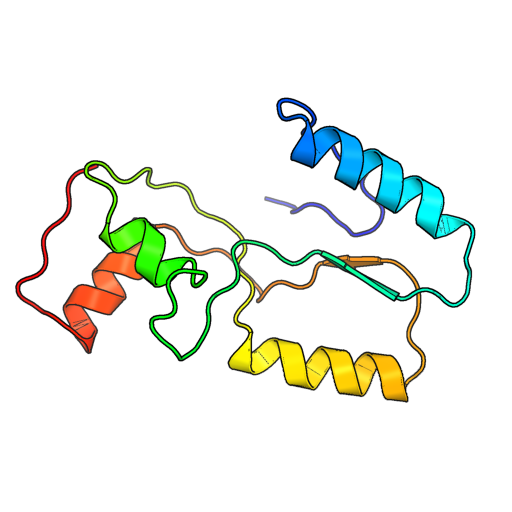 -3.956 16.025 1.00 95.00 114 PRO A C 1
ATOM 923 O O . PRO A 1 114 ? -22.112 -2.879 16.178 1.00 95.00 114 PRO A O 1
ATOM 926 N N . THR A 1 115 ? -20.868 -4.551 17.016 1.00 95.50 115 THR A N 1
ATOM 927 C CA . THR A 1 115 ? -20.704 -3.965 18.355 1.00 95.50 115 THR A CA 1
ATOM 928 C C . THR A 1 115 ? -19.415 -3.165 18.502 1.00 95.50 115 THR A C 1
ATOM 930 O O . THR A 1 115 ? -19.233 -2.482 19.511 1.00 95.50 115 THR A O 1
ATOM 933 N N . TYR A 1 116 ? -18.531 -3.222 17.503 1.00 93.06 116 TYR A N 1
ATOM 934 C CA . TYR A 1 116 ? -17.271 -2.500 17.519 1.00 93.06 116 TYR A CA 1
ATOM 935 C C . TYR A 1 116 ? -17.487 -0.983 17.471 1.00 93.06 116 TYR A C 1
ATOM 937 O O . TYR A 1 116 ? -18.287 -0.465 16.692 1.00 93.06 116 TYR A O 1
ATOM 945 N N . THR A 1 117 ? -16.728 -0.258 18.291 1.00 91.75 117 THR A N 1
ATOM 946 C CA . THR A 1 117 ? -16.745 1.207 18.358 1.00 91.75 117 THR A CA 1
ATOM 947 C C . THR A 1 117 ? -15.324 1.742 18.331 1.00 91.75 117 THR A C 1
ATOM 949 O O . THR A 1 117 ? -14.434 1.147 18.938 1.00 91.75 117 THR A O 1
ATOM 952 N N . TYR A 1 118 ? -15.122 2.893 17.699 1.00 91.81 118 TYR A N 1
ATOM 953 C CA . TYR A 1 118 ? -13.832 3.574 17.660 1.00 91.81 118 TYR A CA 1
ATOM 954 C C . TYR A 1 118 ? -14.003 5.082 17.860 1.00 91.81 118 TYR A C 1
ATOM 956 O O . TYR A 1 118 ? -15.082 5.634 17.639 1.00 91.81 118 TYR A O 1
ATOM 964 N N . THR A 1 119 ? -12.922 5.737 18.279 1.00 90.06 119 THR A N 1
ATOM 965 C CA . THR A 1 119 ? -12.857 7.193 18.465 1.00 90.06 119 THR A CA 1
ATOM 966 C C . THR A 1 119 ? -11.926 7.793 17.415 1.00 90.06 119 THR A C 1
ATOM 968 O O . THR A 1 119 ? -10.975 7.135 16.990 1.00 90.06 119 THR A O 1
ATOM 971 N N . ASN A 1 120 ? -12.207 9.023 16.979 1.00 85.25 120 ASN A N 1
ATOM 972 C CA . ASN A 1 120 ? -11.331 9.779 16.076 1.00 85.25 120 ASN A CA 1
ATOM 973 C C . ASN A 1 120 ? -10.355 10.649 16.867 1.00 85.25 120 ASN A C 1
ATOM 975 O O . ASN A 1 120 ? -10.843 11.361 17.773 1.00 85.25 120 ASN A O 1
#

Radius of gyration: 16.53 Å; chains: 1; bounding box: 42×29×39 Å

Sequence (120 aa):
AVGFTEEDEANFDKSWYSKTKGMMEQMLKVYEHTLVLRVRMPISDDLSPRNFFTKIMKYDNIVNVPNSMTVLHELLPASLVMAEKRLTGIYNFCNPGVISHNEMLDLYIKHIDPTYTYTN

Organism: NCBI:txid1606541

pLDDT: mean 91.28, std 6.31, range [46.84, 97.75]